Protein AF-A0A161RUN8-F1 (afdb_monomer_lite)

Structure (mmCIF, N/CA/C/O backbone):
data_AF-A0A161RUN8-F1
#
_entry.id   AF-A0A161RUN8-F1
#
loop_
_atom_site.group_PDB
_atom_site.id
_atom_site.type_symbol
_atom_site.label_atom_id
_atom_site.label_alt_id
_atom_site.label_comp_id
_atom_site.label_asym_id
_atom_site.label_entity_id
_atom_site.label_seq_id
_atom_site.pdbx_PDB_ins_code
_atom_site.Cartn_x
_atom_site.Cartn_y
_atom_site.Cartn_z
_atom_site.occupancy
_atom_site.B_iso_or_equiv
_atom_site.auth_seq_id
_atom_site.auth_comp_id
_atom_site.auth_asym_id
_atom_site.auth_atom_id
_atom_site.pdbx_PDB_model_num
ATOM 1 N N . MET A 1 1 ? 2.044 7.098 18.328 1.00 41.19 1 MET A N 1
ATOM 2 C CA . MET A 1 1 ? 1.940 5.632 18.513 1.00 41.19 1 MET A CA 1
ATOM 3 C C . MET A 1 1 ? 2.393 4.963 17.223 1.00 41.19 1 MET A C 1
ATOM 5 O O . MET A 1 1 ? 2.020 5.453 16.169 1.00 41.19 1 MET A O 1
ATOM 9 N N . ARG A 1 2 ? 3.238 3.924 17.267 1.00 51.19 2 ARG A N 1
ATOM 10 C CA . ARG A 1 2 ? 3.483 3.085 16.079 1.00 51.19 2 ARG A CA 1
ATOM 11 C C . ARG A 1 2 ? 2.331 2.089 16.010 1.00 51.19 2 ARG A C 1
ATOM 13 O O . ARG A 1 2 ? 2.245 1.253 16.901 1.00 51.19 2 ARG A O 1
ATOM 20 N N . GLU A 1 3 ? 1.460 2.210 15.015 1.00 58.94 3 GLU A N 1
ATOM 21 C CA . GLU A 1 3 ? 0.423 1.201 14.769 1.00 58.94 3 GLU A CA 1
ATOM 22 C C . GLU A 1 3 ? 1.080 -0.163 14.537 1.00 58.94 3 GLU A C 1
ATOM 24 O O . GLU A 1 3 ? 2.105 -0.270 13.852 1.00 58.94 3 GLU A O 1
ATOM 29 N N . SER A 1 4 ? 0.524 -1.203 15.151 1.00 65.19 4 SER A N 1
ATOM 30 C CA . SER A 1 4 ? 1.024 -2.569 15.039 1.00 65.19 4 SER A CA 1
ATOM 31 C C . SER A 1 4 ? 0.450 -3.217 13.777 1.00 65.19 4 SER A C 1
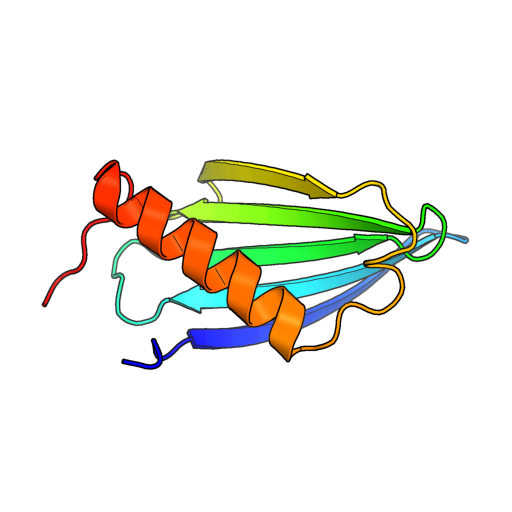ATOM 33 O O . SER A 1 4 ? -0.641 -3.793 13.754 1.00 65.19 4 SER A O 1
ATOM 35 N N . TYR A 1 5 ? 1.198 -3.117 12.678 1.00 73.00 5 TYR A N 1
ATOM 36 C CA . TYR A 1 5 ? 0.853 -3.800 11.434 1.00 73.00 5 TYR A CA 1
ATOM 37 C C . TYR A 1 5 ? 1.635 -5.102 11.253 1.00 73.00 5 TYR A C 1
ATOM 39 O O . TYR A 1 5 ? 2.858 -5.151 11.405 1.00 73.00 5 TYR A O 1
ATOM 47 N N . GLN A 1 6 ? 0.933 -6.164 10.855 1.00 80.94 6 GLN A N 1
ATOM 48 C CA . GLN A 1 6 ? 1.582 -7.369 10.340 1.00 80.94 6 GLN A CA 1
ATOM 49 C C . GLN A 1 6 ? 1.917 -7.166 8.865 1.00 80.94 6 GLN A C 1
ATOM 51 O O . GLN A 1 6 ? 1.078 -6.722 8.085 1.00 80.94 6 GLN A O 1
ATOM 56 N N . THR A 1 7 ? 3.152 -7.475 8.476 1.00 83.56 7 THR A N 1
ATOM 57 C CA . THR A 1 7 ? 3.616 -7.293 7.096 1.00 83.56 7 THR A CA 1
ATOM 58 C C . THR A 1 7 ? 3.711 -8.636 6.387 1.00 83.56 7 THR A C 1
ATOM 60 O O . THR A 1 7 ? 4.342 -9.555 6.900 1.00 83.56 7 THR A O 1
ATOM 63 N N . THR A 1 8 ? 3.133 -8.735 5.192 1.00 85.56 8 THR A N 1
ATOM 64 C CA . THR A 1 8 ? 3.294 -9.884 4.294 1.00 85.56 8 THR A CA 1
ATOM 65 C C . THR A 1 8 ? 3.886 -9.417 2.971 1.00 85.56 8 THR A C 1
ATOM 67 O O . THR A 1 8 ? 3.335 -8.536 2.317 1.00 85.56 8 THR A O 1
ATOM 70 N N . ASP A 1 9 ? 4.997 -10.012 2.542 1.00 86.19 9 ASP A N 1
ATOM 71 C CA . ASP A 1 9 ? 5.611 -9.723 1.246 1.00 86.19 9 ASP A CA 1
ATOM 72 C C . ASP A 1 9 ? 5.280 -10.822 0.230 1.00 86.19 9 ASP A C 1
ATOM 74 O O . ASP A 1 9 ? 5.480 -12.009 0.479 1.00 86.19 9 ASP A O 1
ATOM 78 N N . LYS A 1 10 ? 4.851 -10.420 -0.967 1.00 86.06 10 LYS A N 1
ATOM 79 C CA . LYS A 1 10 ? 4.695 -11.293 -2.131 1.00 86.06 10 LYS A CA 1
ATOM 80 C C . LYS A 1 10 ? 5.480 -10.731 -3.308 1.00 86.06 10 LYS A C 1
ATOM 82 O O . LYS A 1 10 ? 5.524 -9.524 -3.544 1.00 86.06 10 LYS A O 1
ATOM 87 N N . LYS A 1 11 ? 6.126 -11.608 -4.069 1.00 83.94 11 LYS A N 1
ATOM 88 C CA . LYS A 1 11 ? 6.845 -11.240 -5.292 1.00 83.94 11 LYS A CA 1
ATOM 89 C C . LYS A 1 11 ? 6.258 -12.026 -6.448 1.00 83.94 11 LYS A C 1
ATOM 91 O O . LYS A 1 11 ? 6.209 -13.248 -6.397 1.00 83.94 11 LYS A O 1
ATOM 96 N N . PHE A 1 12 ? 5.859 -11.313 -7.489 1.00 81.12 12 PHE A N 1
ATOM 97 C CA . PHE A 1 12 ? 5.315 -11.887 -8.707 1.00 81.12 12 PHE A CA 1
ATOM 98 C C . PHE A 1 12 ? 6.176 -11.478 -9.890 1.00 81.12 12 PHE A C 1
ATOM 100 O O . PHE A 1 12 ? 6.678 -10.352 -9.963 1.00 81.12 12 PHE A O 1
ATOM 107 N N . ARG A 1 13 ? 6.342 -12.399 -10.835 1.00 79.06 13 ARG A N 1
ATOM 108 C CA . ARG A 1 13 ? 7.022 -12.135 -12.097 1.00 79.06 13 ARG A CA 1
ATOM 109 C C . ARG A 1 13 ? 6.085 -12.501 -13.235 1.00 79.06 13 ARG A C 1
ATOM 111 O O . ARG A 1 13 ? 5.673 -13.648 -13.342 1.00 79.06 13 ARG A O 1
ATOM 118 N N . PHE A 1 14 ? 5.764 -11.525 -14.073 1.00 74.31 14 PHE A N 1
ATOM 119 C CA . PHE A 1 14 ? 4.970 -11.718 -15.279 1.00 74.31 14 PHE A CA 1
ATOM 120 C C . PHE A 1 14 ? 5.847 -11.386 -16.488 1.00 74.31 14 PHE A C 1
ATOM 122 O O . PHE A 1 14 ? 6.081 -10.220 -16.821 1.00 74.31 14 PHE A O 1
ATOM 129 N N . GLY A 1 15 ? 6.449 -12.420 -17.080 1.00 79.44 15 GLY A N 1
ATOM 130 C CA . GLY A 1 15 ? 7.468 -12.274 -18.121 1.00 79.44 15 GLY A CA 1
ATOM 131 C C . GLY A 1 15 ? 8.654 -11.409 -17.665 1.00 79.44 15 GLY A C 1
ATOM 132 O O . GLY A 1 15 ? 9.391 -11.754 -16.736 1.00 79.44 15 GLY A O 1
ATOM 133 N N . LYS A 1 16 ? 8.842 -10.255 -18.320 1.00 74.12 16 LYS A N 1
ATOM 134 C CA . LYS A 1 16 ? 9.901 -9.276 -17.996 1.00 74.12 16 LYS A CA 1
ATOM 135 C C . LYS A 1 16 ? 9.517 -8.295 -16.876 1.00 74.12 16 LYS A C 1
ATOM 137 O O . LYS A 1 16 ? 10.353 -7.489 -16.474 1.00 74.12 16 LYS A O 1
ATOM 142 N N . HIS A 1 17 ? 8.283 -8.334 -16.376 1.00 72.88 17 HIS A N 1
ATOM 143 C CA . HIS A 1 17 ? 7.814 -7.462 -15.301 1.00 72.88 17 HIS A CA 1
ATOM 144 C C . HIS A 1 17 ? 7.975 -8.161 -13.951 1.00 72.88 17 HIS A C 1
ATOM 146 O O .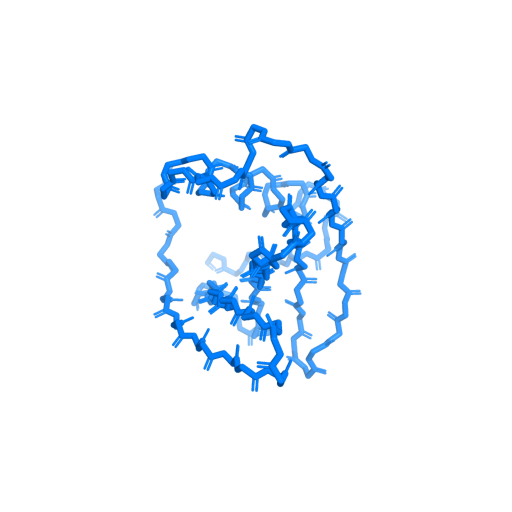 HIS A 1 17 ? 7.500 -9.281 -13.778 1.00 72.88 17 HIS A O 1
ATOM 152 N N . ALA A 1 18 ? 8.622 -7.501 -12.989 1.00 80.12 18 ALA A N 1
ATOM 153 C CA . ALA A 1 18 ? 8.622 -7.936 -11.597 1.00 80.12 18 ALA A CA 1
ATOM 154 C C . ALA A 1 18 ? 7.775 -6.965 -10.769 1.00 80.12 18 ALA A C 1
ATOM 156 O O . ALA A 1 18 ? 7.929 -5.744 -10.867 1.00 80.12 18 ALA A O 1
ATOM 157 N N . ILE A 1 19 ? 6.872 -7.525 -9.974 1.00 82.12 19 ILE A N 1
ATOM 158 C CA . ILE A 1 19 ? 5.978 -6.793 -9.086 1.00 82.12 19 ILE A CA 1
ATOM 159 C C . ILE A 1 19 ? 6.264 -7.286 -7.673 1.00 82.12 19 ILE A C 1
ATOM 161 O O . ILE A 1 19 ? 6.151 -8.479 -7.387 1.00 82.12 19 ILE A O 1
ATOM 165 N N . LYS A 1 20 ? 6.652 -6.374 -6.784 1.00 85.75 20 LYS A N 1
ATOM 166 C CA . LYS A 1 20 ? 6.739 -6.660 -5.351 1.00 85.75 20 LYS A CA 1
ATOM 167 C C . LYS A 1 20 ? 5.516 -6.060 -4.674 1.00 85.75 20 LYS A C 1
ATOM 169 O O . LYS A 1 20 ? 5.313 -4.857 -4.778 1.00 85.75 20 LYS A O 1
ATOM 174 N N . ILE A 1 21 ? 4.737 -6.882 -3.990 1.00 86.75 21 ILE A N 1
ATOM 175 C CA . ILE A 1 21 ? 3.584 -6.461 -3.201 1.00 86.75 21 ILE A CA 1
ATOM 176 C C . ILE A 1 21 ? 3.946 -6.630 -1.731 1.00 86.75 21 ILE A C 1
ATOM 178 O O . ILE A 1 21 ? 4.406 -7.696 -1.330 1.00 86.75 21 ILE A O 1
ATOM 182 N N . THR A 1 22 ? 3.766 -5.584 -0.939 1.00 87.38 22 THR A N 1
ATOM 183 C CA . THR A 1 22 ? 3.902 -5.642 0.516 1.00 87.38 22 THR A CA 1
ATOM 184 C C . THR A 1 22 ? 2.561 -5.246 1.119 1.00 87.38 22 THR A C 1
ATOM 186 O O . THR A 1 22 ? 2.106 -4.124 0.908 1.00 87.38 22 THR A O 1
ATOM 189 N N . SER A 1 23 ? 1.923 -6.170 1.828 1.00 88.31 23 SER A N 1
ATOM 190 C CA . SER A 1 23 ? 0.628 -5.979 2.480 1.00 88.31 23 SER A CA 1
ATOM 191 C C . SER A 1 23 ? 0.848 -5.692 3.964 1.00 88.31 23 SER A C 1
ATOM 193 O O . SER A 1 23 ? 1.492 -6.473 4.662 1.00 88.31 23 SER A O 1
ATOM 195 N N . TYR A 1 24 ? 0.317 -4.572 4.438 1.00 87.62 24 TYR A N 1
ATOM 196 C CA . TYR A 1 24 ? 0.362 -4.110 5.820 1.00 87.62 24 TYR A CA 1
ATOM 197 C C . TYR A 1 24 ? -1.027 -4.296 6.423 1.00 87.62 24 TYR A C 1
ATOM 199 O O . TYR A 1 24 ? -1.951 -3.561 6.088 1.00 87.62 24 TYR A O 1
ATOM 207 N N . HIS A 1 25 ? -1.194 -5.297 7.276 1.00 86.00 25 HIS A N 1
ATOM 208 C CA . HIS A 1 25 ? -2.467 -5.615 7.913 1.00 86.00 25 HIS A CA 1
ATOM 209 C C . HIS A 1 25 ? -2.590 -4.844 9.218 1.00 86.00 25 HIS A C 1
ATOM 211 O O . HIS A 1 25 ? -1.785 -5.055 10.127 1.00 86.00 25 HIS A O 1
ATOM 217 N N . LEU A 1 26 ? -3.595 -3.977 9.320 1.00 84.31 26 LEU A N 1
ATOM 218 C CA . LEU A 1 26 ? -3.856 -3.242 10.546 1.00 84.31 26 LEU A CA 1
ATOM 219 C C . LEU A 1 26 ? -4.643 -4.145 11.498 1.00 84.31 26 LEU A C 1
ATOM 221 O O . LEU A 1 26 ? -5.867 -4.242 11.422 1.00 84.31 26 LEU A O 1
ATOM 225 N N . THR A 1 27 ? -3.926 -4.832 12.385 1.00 76.12 27 THR A N 1
ATOM 226 C CA . THR A 1 27 ? -4.517 -5.857 13.262 1.00 76.12 27 THR A CA 1
ATOM 227 C C . THR A 1 27 ? -5.517 -5.302 14.278 1.00 76.12 27 THR A C 1
ATOM 229 O O . THR A 1 27 ? -6.419 -6.018 14.705 1.00 76.12 27 THR A O 1
ATOM 232 N N . GLU A 1 28 ? -5.423 -4.011 14.593 1.00 73.56 28 GLU A N 1
ATOM 233 C CA . GLU A 1 28 ? -6.353 -3.292 15.473 1.00 73.56 28 GLU A CA 1
ATOM 234 C C . GLU A 1 28 ? -7.742 -3.094 14.831 1.00 73.56 28 GLU A C 1
ATOM 236 O O . GLU A 1 28 ? -8.725 -2.803 15.513 1.00 73.56 28 GLU A O 1
ATOM 241 N N . HIS A 1 29 ? -7.870 -3.292 13.515 1.00 72.56 29 HIS A N 1
ATOM 242 C CA . HIS A 1 29 ? -9.123 -3.116 12.792 1.00 72.56 29 HIS A CA 1
ATOM 243 C C . HIS A 1 29 ? -9.771 -4.464 12.444 1.00 72.56 29 HIS A C 1
ATOM 245 O O . HIS A 1 29 ? -9.380 -5.141 11.492 1.00 72.56 29 HIS A O 1
ATOM 251 N N . ARG A 1 30 ? -10.856 -4.813 13.157 1.00 65.12 30 ARG A N 1
ATOM 252 C CA . ARG 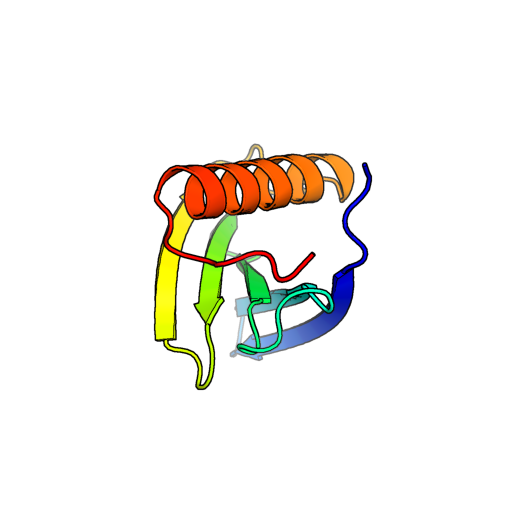A 1 30 ? -11.635 -6.057 12.949 1.00 65.12 30 ARG A CA 1
ATOM 253 C C . ARG A 1 30 ? -12.175 -6.248 11.527 1.00 65.12 30 ARG A C 1
ATOM 255 O O . ARG A 1 30 ? -12.446 -7.374 11.132 1.00 65.12 30 ARG A O 1
ATOM 262 N N . ALA A 1 31 ? -12.320 -5.170 10.758 1.00 72.69 31 ALA A N 1
ATOM 263 C CA . ALA A 1 31 ? -12.840 -5.202 9.393 1.00 72.69 31 ALA A CA 1
ATOM 264 C C . ALA A 1 31 ? -11.815 -5.674 8.340 1.00 72.69 31 ALA A C 1
ATOM 266 O O . ALA A 1 31 ? -12.042 -5.474 7.152 1.00 72.69 31 ALA A O 1
ATOM 267 N N . GLY A 1 32 ? -10.673 -6.246 8.739 1.00 80.19 32 GLY A N 1
ATOM 268 C CA . GLY A 1 32 ? -9.668 -6.736 7.789 1.00 80.19 32 GLY A CA 1
ATOM 269 C C . GLY A 1 32 ? -9.010 -5.612 6.987 1.00 80.19 32 GLY A C 1
ATOM 270 O O . GLY A 1 32 ? -8.728 -5.777 5.803 1.00 80.19 32 GLY A O 1
ATOM 271 N N . VAL A 1 33 ? -8.797 -4.450 7.611 1.00 85.75 33 VAL A N 1
ATOM 272 C CA . VAL A 1 33 ? -8.191 -3.293 6.941 1.00 85.75 33 VAL A CA 1
ATOM 273 C C . VAL A 1 33 ? -6.725 -3.594 6.638 1.00 85.75 33 VAL A C 1
ATOM 275 O O . VAL A 1 33 ? -5.958 -3.989 7.523 1.00 85.75 33 VAL A O 1
ATOM 278 N N . ARG A 1 34 ? -6.314 -3.381 5.3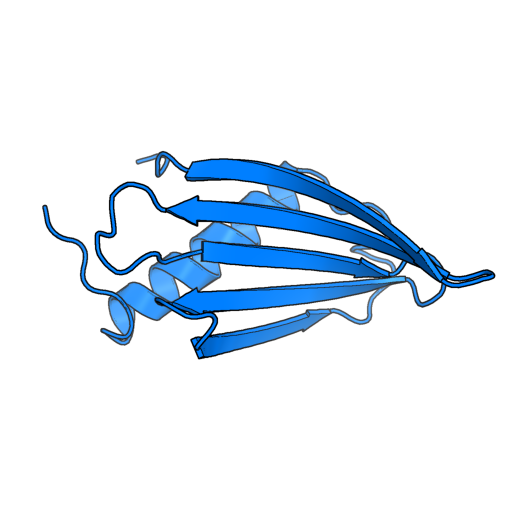88 1.00 88.94 34 ARG A N 1
ATOM 279 C CA . ARG A 1 34 ? -4.923 -3.557 4.968 1.00 88.94 34 ARG A CA 1
ATOM 280 C C . ARG A 1 34 ? -4.489 -2.507 3.961 1.00 88.94 34 ARG A C 1
ATOM 282 O O . ARG A 1 34 ? -5.290 -2.034 3.164 1.00 88.94 34 ARG A O 1
ATOM 289 N N . VAL A 1 35 ? -3.204 -2.180 3.970 1.00 88.12 35 VAL A N 1
ATOM 290 C CA . VAL A 1 35 ? -2.576 -1.338 2.949 1.00 88.12 35 VAL A CA 1
ATOM 291 C C . VAL A 1 35 ? -1.689 -2.204 2.070 1.00 88.12 35 VAL A C 1
ATOM 293 O O . VAL A 1 35 ? -0.767 -2.850 2.559 1.00 88.12 35 VAL A O 1
ATOM 296 N N . GLU A 1 36 ? -1.946 -2.226 0.769 1.00 89.44 36 GLU A N 1
ATOM 297 C CA . GLU A 1 36 ? -1.121 -2.926 -0.207 1.00 89.44 36 GLU A CA 1
ATOM 298 C C . GLU A 1 36 ? -0.224 -1.964 -0.966 1.00 89.44 36 GLU A C 1
ATOM 300 O O . GLU A 1 36 ? -0.685 -1.054 -1.646 1.00 89.44 36 GLU A O 1
ATOM 305 N N . VAL A 1 37 ? 1.079 -2.214 -0.901 1.00 87.31 37 VAL A N 1
ATOM 306 C CA . VAL A 1 37 ? 2.098 -1.449 -1.614 1.00 87.31 37 VAL A CA 1
ATOM 307 C C . VAL A 1 37 ? 2.622 -2.294 -2.766 1.00 87.31 37 VAL A C 1
ATOM 309 O O . VAL A 1 37 ? 3.395 -3.228 -2.551 1.00 87.31 37 VAL A O 1
ATOM 312 N N . ARG A 1 38 ? 2.241 -1.963 -4.001 1.00 87.62 38 ARG A N 1
ATOM 313 C CA . ARG A 1 38 ? 2.695 -2.638 -5.225 1.00 87.62 38 ARG A CA 1
ATOM 314 C C . ARG A 1 38 ? 3.796 -1.833 -5.895 1.00 87.62 38 ARG A C 1
ATOM 316 O O . ARG A 1 38 ? 3.594 -0.700 -6.314 1.00 87.62 38 ARG A O 1
ATOM 323 N N . ARG A 1 39 ? 4.977 -2.429 -6.031 1.00 84.50 39 ARG A N 1
ATOM 324 C CA . ARG A 1 39 ? 6.149 -1.836 -6.680 1.00 84.50 39 ARG A CA 1
ATOM 325 C C . ARG A 1 39 ? 6.391 -2.509 -8.022 1.00 84.50 39 ARG A C 1
ATOM 327 O O . ARG A 1 39 ? 6.721 -3.694 -8.068 1.00 84.50 39 ARG A O 1
ATOM 334 N N . PHE A 1 40 ? 6.275 -1.741 -9.097 1.00 81.38 40 PHE A N 1
ATOM 335 C CA . PHE A 1 40 ? 6.491 -2.186 -10.468 1.00 81.38 40 PHE A CA 1
ATOM 336 C C . PHE A 1 40 ? 7.909 -1.813 -10.898 1.00 81.38 40 PHE A C 1
ATOM 338 O O . PHE A 1 40 ? 8.204 -0.646 -11.158 1.00 81.38 40 PHE A O 1
ATOM 345 N N . THR A 1 41 ? 8.806 -2.797 -10.986 1.00 74.94 41 THR A N 1
ATOM 346 C CA . THR A 1 41 ? 10.240 -2.534 -11.206 1.00 74.94 41 THR A CA 1
ATOM 347 C C . THR A 1 41 ? 10.529 -1.895 -12.564 1.00 74.94 41 THR A C 1
ATOM 349 O O . THR A 1 41 ? 11.335 -0.974 -12.658 1.00 74.94 41 THR A O 1
ATOM 352 N N . ARG A 1 42 ? 9.843 -2.345 -13.621 1.00 75.06 42 ARG A N 1
ATOM 353 C CA . ARG A 1 42 ? 10.079 -1.879 -14.997 1.00 75.06 42 ARG A CA 1
ATOM 354 C C . ARG A 1 42 ? 9.575 -0.457 -15.243 1.00 75.06 42 ARG A C 1
ATOM 356 O O . ARG A 1 42 ? 10.251 0.313 -15.913 1.00 75.06 42 ARG A O 1
ATOM 363 N N . THR A 1 43 ? 8.393 -0.121 -14.733 1.00 73.56 43 THR A N 1
ATOM 364 C CA . THR A 1 43 ? 7.784 1.210 -14.904 1.00 73.56 43 THR A CA 1
ATOM 365 C C . THR A 1 43 ? 8.143 2.167 -13.772 1.00 73.56 43 THR A C 1
ATOM 367 O O . THR A 1 43 ? 7.736 3.325 -13.810 1.00 73.56 43 THR A O 1
ATOM 370 N N . GLN A 1 44 ? 8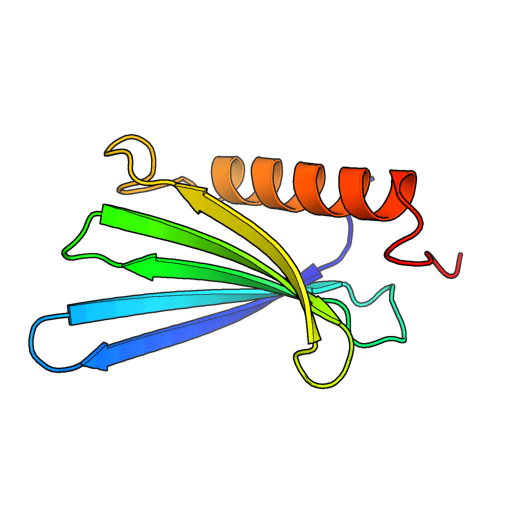.881 1.693 -12.759 1.00 76.31 44 GLN A N 1
ATOM 371 C CA . GLN A 1 44 ? 9.292 2.467 -11.581 1.00 76.31 44 GLN A CA 1
ATOM 372 C C . GLN A 1 44 ? 8.103 3.158 -10.907 1.00 76.31 44 GLN A C 1
ATOM 374 O O . GLN A 1 44 ? 8.194 4.281 -10.416 1.00 76.31 44 GLN A O 1
ATOM 379 N N . THR A 1 45 ? 6.961 2.477 -10.947 1.00 78.75 45 THR A N 1
ATOM 380 C CA . THR A 1 45 ? 5.698 2.950 -10.397 1.00 78.75 45 THR A CA 1
ATOM 381 C C . THR A 1 45 ? 5.472 2.255 -9.068 1.00 78.75 45 THR A C 1
ATOM 383 O O . THR A 1 45 ? 5.740 1.057 -8.938 1.00 78.75 45 THR A O 1
ATOM 386 N N . VAL A 1 46 ? 4.971 2.998 -8.088 1.00 83.00 46 VAL A N 1
ATOM 387 C CA . VAL A 1 46 ? 4.482 2.426 -6.838 1.00 83.00 46 VAL A CA 1
ATOM 388 C C . VAL A 1 46 ? 3.019 2.784 -6.681 1.00 83.00 46 VAL A C 1
ATOM 390 O O . VAL A 1 46 ? 2.648 3.954 -6.748 1.00 83.00 46 VAL A O 1
ATOM 393 N N . GLU A 1 47 ? 2.197 1.766 -6.500 1.00 87.19 47 GLU A N 1
ATOM 394 C CA . GLU A 1 47 ? 0.792 1.904 -6.147 1.00 87.19 47 GLU A CA 1
ATOM 395 C C . GLU A 1 47 ? 0.625 1.550 -4.676 1.00 87.19 47 GLU A C 1
ATOM 397 O O . GLU A 1 47 ? 1.248 0.606 -4.188 1.00 87.19 47 GLU A O 1
ATOM 402 N N . ILE A 1 48 ? -0.180 2.334 -3.972 1.00 87.81 48 ILE A N 1
ATOM 403 C CA . ILE A 1 48 ? -0.524 2.109 -2.576 1.00 87.81 48 ILE A CA 1
ATOM 404 C C . ILE A 1 48 ? -2.043 2.145 -2.481 1.00 87.81 48 ILE A C 1
ATOM 406 O O . ILE A 1 48 ? -2.657 3.181 -2.745 1.00 87.81 48 ILE A O 1
ATOM 410 N N . ASP A 1 49 ? -2.622 1.012 -2.115 1.00 90.62 49 ASP A N 1
ATOM 411 C CA . ASP A 1 49 ? -4.061 0.800 -2.036 1.00 90.62 49 ASP A CA 1
ATOM 412 C C . ASP A 1 49 ? -4.443 0.535 -0.572 1.00 90.62 49 ASP A C 1
ATOM 414 O O . ASP A 1 49 ? -3.856 -0.330 0.073 1.00 90.62 49 ASP A O 1
ATOM 418 N N . LEU A 1 50 ? -5.419 1.267 -0.034 1.00 88.25 50 LEU A N 1
ATOM 419 C CA . LEU A 1 50 ? -6.077 0.943 1.233 1.00 88.25 50 LEU A CA 1
ATOM 420 C C . LEU A 1 50 ? -7.307 0.094 0.927 1.00 88.25 50 LEU A C 1
ATOM 422 O O . LEU A 1 50 ? -8.200 0.530 0.197 1.00 88.25 50 LEU A O 1
ATOM 426 N N . LEU A 1 51 ? -7.353 -1.089 1.519 1.00 89.19 51 LEU A N 1
ATOM 427 C CA . LEU A 1 51 ? -8.377 -2.102 1.314 1.00 89.19 51 LEU A CA 1
ATOM 428 C C . LEU A 1 51 ? -9.074 -2.407 2.646 1.00 89.19 51 LEU A C 1
ATOM 430 O O . LEU A 1 51 ? -8.458 -2.319 3.713 1.00 89.19 51 LEU A O 1
ATOM 434 N N . ILE A 1 52 ? -10.345 -2.794 2.580 1.00 87.12 52 ILE A N 1
ATOM 435 C CA . ILE A 1 52 ? -11.140 -3.254 3.724 1.00 87.12 52 ILE A CA 1
ATOM 436 C C . ILE A 1 52 ? -11.902 -4.533 3.370 1.00 87.12 52 ILE A C 1
ATOM 438 O O . ILE A 1 52 ? -12.371 -4.683 2.241 1.00 87.12 52 ILE A O 1
ATOM 442 N N . GLY A 1 53 ? -12.040 -5.437 4.341 1.00 81.69 53 GLY A N 1
ATOM 443 C CA . GLY A 1 53 ? -12.783 -6.688 4.200 1.00 81.69 53 GLY A CA 1
ATOM 444 C C . GLY A 1 53 ? -12.279 -7.538 3.035 1.00 81.69 53 GLY A C 1
ATOM 445 O O . GLY A 1 53 ? -11.076 -7.774 2.904 1.00 81.69 53 GLY A O 1
ATOM 446 N N . ASP A 1 54 ? -13.210 -7.949 2.175 1.00 83.06 54 ASP A N 1
ATOM 447 C CA . ASP A 1 54 ? -12.974 -8.742 0.963 1.00 83.06 54 ASP A CA 1
ATOM 448 C C . ASP A 1 54 ? -12.401 -7.890 -0.185 1.00 83.06 54 ASP A C 1
ATOM 450 O O . ASP A 1 54 ? -12.976 -7.796 -1.267 1.00 83.06 54 ASP A O 1
ATOM 454 N N . ASP A 1 55 ? -11.275 -7.216 0.057 1.00 82.56 55 ASP A N 1
ATOM 455 C CA . ASP A 1 55 ? -10.558 -6.418 -0.949 1.00 82.56 55 ASP A CA 1
ATOM 456 C C . ASP A 1 55 ? -11.324 -5.225 -1.532 1.00 82.56 55 ASP A C 1
ATOM 458 O O . ASP A 1 55 ? -11.027 -4.733 -2.624 1.00 82.56 55 ASP A O 1
ATOM 462 N N . SER A 1 56 ? -12.265 -4.679 -0.762 1.00 85.69 56 SER A N 1
ATOM 463 C CA . SER A 1 56 ? -12.941 -3.440 -1.135 1.00 85.69 56 SER A CA 1
ATOM 464 C C . SER A 1 56 ? -11.968 -2.263 -1.065 1.00 85.69 56 SER A C 1
ATOM 466 O O . SER A 1 56 ? -11.425 -1.945 -0.006 1.00 85.69 56 SER A O 1
ATOM 468 N N . LEU A 1 57 ? -11.747 -1.602 -2.203 1.00 87.56 57 LEU A N 1
ATOM 469 C CA . LEU A 1 57 ? -10.845 -0.459 -2.318 1.00 87.56 57 LEU A CA 1
ATOM 470 C C . LEU A 1 57 ? -11.451 0.795 -1.682 1.00 87.56 57 LEU A C 1
ATOM 472 O O . LEU A 1 57 ? -12.454 1.317 -2.161 1.00 87.56 57 LEU A O 1
ATOM 476 N N . LEU A 1 58 ? -10.799 1.309 -0.637 1.00 86.06 58 LEU A N 1
ATOM 477 C CA . LEU A 1 58 ? -11.169 2.565 0.018 1.00 86.06 58 LEU A CA 1
ATOM 478 C C . LEU A 1 58 ? -10.425 3.758 -0.574 1.00 86.06 58 LEU A C 1
ATOM 480 O O . LEU A 1 58 ? -11.023 4.792 -0.857 1.00 86.06 58 LEU A O 1
ATOM 484 N N . LEU A 1 59 ? -9.106 3.632 -0.731 1.00 86.81 59 LEU A N 1
ATOM 485 C CA . LEU A 1 59 ? -8.244 4.703 -1.228 1.00 86.81 59 LEU A CA 1
ATOM 486 C C . LEU A 1 59 ? -7.153 4.120 -2.113 1.00 86.81 59 LEU A C 1
ATOM 488 O O . LEU A 1 59 ? -6.599 3.069 -1.809 1.00 86.81 59 LEU A O 1
ATOM 492 N N . LYS A 1 60 ? -6.798 4.845 -3.171 1.00 88.31 60 LYS A N 1
ATOM 493 C CA . LYS A 1 60 ? -5.685 4.503 -4.055 1.00 88.31 60 LYS A CA 1
ATOM 494 C C . LYS A 1 60 ? -4.794 5.714 -4.266 1.00 88.31 60 LYS A C 1
ATOM 496 O O . LYS A 1 60 ? -5.276 6.800 -4.587 1.00 88.31 60 LYS A O 1
ATOM 501 N N . ARG A 1 61 ? -3.483 5.521 -4.141 1.00 84.56 61 ARG A N 1
ATOM 502 C CA . ARG A 1 61 ? -2.468 6.504 -4.529 1.00 84.56 61 ARG A CA 1
ATOM 503 C C . ARG A 1 61 ? -1.458 5.868 -5.471 1.00 84.56 61 ARG A C 1
ATOM 505 O O . ARG A 1 61 ? -0.909 4.806 -5.198 1.00 84.56 61 ARG A O 1
ATOM 512 N N . ILE A 1 62 ? -1.201 6.543 -6.590 1.00 83.94 62 ILE A N 1
ATOM 513 C CA . ILE A 1 62 ? -0.245 6.095 -7.606 1.00 83.94 62 ILE A CA 1
ATOM 514 C C . ILE A 1 62 ? 0.892 7.101 -7.683 1.00 83.94 62 ILE A C 1
ATOM 516 O O . ILE A 1 62 ? 0.688 8.273 -7.995 1.00 83.94 62 ILE A O 1
ATOM 520 N N . TYR A 1 63 ? 2.107 6.618 -7.477 1.00 80.31 63 TYR A N 1
ATOM 521 C CA . TYR A 1 63 ? 3.318 7.410 -7.555 1.00 80.31 63 TYR A CA 1
ATOM 522 C C . TYR A 1 63 ? 4.142 6.980 -8.768 1.00 80.31 63 TYR A C 1
ATOM 524 O O . TYR A 1 63 ? 4.683 5.876 -8.823 1.00 80.31 63 TYR A O 1
ATOM 532 N N . ARG A 1 64 ? 4.250 7.877 -9.755 1.00 71.62 64 ARG A N 1
ATOM 533 C CA . ARG A 1 64 ? 4.921 7.624 -11.046 1.00 71.62 64 ARG A CA 1
ATOM 534 C C . ARG A 1 64 ? 6.377 8.118 -11.114 1.00 71.62 64 ARG A C 1
ATOM 536 O O . ARG A 1 64 ? 6.913 8.287 -12.204 1.00 71.62 64 ARG A O 1
ATOM 543 N N . ARG A 1 65 ? 7.031 8.415 -9.983 1.00 58.19 65 ARG A N 1
ATOM 544 C CA . ARG A 1 65 ? 8.329 9.120 -9.978 1.00 58.19 65 ARG A CA 1
ATOM 545 C C . ARG A 1 65 ? 9.494 8.212 -9.586 1.00 58.19 65 ARG A C 1
ATOM 547 O O . ARG A 1 65 ? 9.427 7.519 -8.574 1.00 58.19 65 ARG A O 1
ATOM 554 N N . LYS A 1 66 ? 10.621 8.382 -10.295 1.00 52.94 66 LYS A N 1
ATOM 555 C CA . LYS A 1 66 ? 11.964 7.862 -9.959 1.00 52.94 66 LYS A CA 1
ATOM 556 C C . LYS A 1 66 ? 12.341 7.974 -8.466 1.00 52.94 66 LYS A C 1
ATOM 558 O O . LYS A 1 66 ? 13.113 7.159 -7.987 1.00 52.94 66 LYS A O 1
ATOM 563 N N . ALA A 1 67 ? 11.777 8.925 -7.713 1.00 47.31 67 ALA A N 1
ATOM 564 C CA . ALA A 1 67 ? 12.016 9.111 -6.275 1.00 47.31 67 ALA A CA 1
ATOM 565 C C . ALA A 1 67 ? 11.497 7.964 -5.376 1.00 47.31 67 ALA A C 1
ATOM 567 O O . ALA A 1 67 ? 11.922 7.851 -4.230 1.00 47.31 67 ALA A O 1
ATOM 568 N N . ILE A 1 68 ? 10.620 7.095 -5.894 1.00 52.44 68 ILE A N 1
ATOM 569 C CA . ILE A 1 68 ? 10.147 5.870 -5.221 1.00 52.44 68 ILE A CA 1
ATOM 570 C C . ILE A 1 68 ? 10.725 4.618 -5.922 1.00 52.44 68 ILE A C 1
ATOM 572 O O . ILE A 1 68 ? 10.272 3.505 -5.671 1.00 52.44 68 ILE A O 1
ATOM 576 N N . GLN A 1 69 ? 11.759 4.755 -6.778 1.00 50.03 69 GLN A N 1
ATOM 577 C CA . GLN A 1 69 ? 12.462 3.605 -7.389 1.00 50.03 69 GLN A CA 1
ATOM 578 C C . GLN A 1 69 ? 12.929 2.607 -6.327 1.00 50.03 69 GLN A C 1
ATOM 580 O O . GLN A 1 69 ? 12.841 1.402 -6.526 1.00 50.03 69 GLN A O 1
ATOM 585 N N . ASN A 1 70 ? 13.381 3.134 -5.191 1.00 56.62 70 ASN A N 1
ATOM 586 C CA . ASN A 1 70 ? 13.775 2.389 -4.010 1.00 56.62 70 ASN A CA 1
ATOM 587 C C . ASN A 1 70 ? 13.244 3.116 -2.781 1.00 56.62 70 ASN A C 1
ATOM 589 O O . ASN A 1 70 ? 14.032 3.511 -1.925 1.00 56.62 70 ASN A O 1
ATOM 593 N N . ALA A 1 71 ? 11.925 3.344 -2.695 1.00 60.47 71 ALA A N 1
ATOM 594 C CA . ALA A 1 71 ? 11.402 3.908 -1.458 1.00 60.47 71 ALA A CA 1
ATOM 595 C C . ALA A 1 71 ? 11.847 3.038 -0.293 1.00 60.47 71 ALA A C 1
ATOM 597 O O . ALA A 1 71 ? 11.555 1.830 -0.224 1.00 60.47 71 ALA A O 1
ATOM 598 N N . THR A 1 72 ? 12.621 3.680 0.574 1.00 70.25 72 THR A N 1
ATOM 599 C CA . THR A 1 72 ? 13.085 3.076 1.807 1.00 70.25 72 THR A CA 1
ATOM 600 C C . THR A 1 72 ? 11.859 2.648 2.594 1.00 70.25 72 THR A C 1
ATOM 602 O O . THR A 1 72 ? 10.779 3.231 2.450 1.00 70.25 72 THR A O 1
ATOM 605 N N . LYS A 1 73 ? 12.012 1.624 3.434 1.00 73.25 73 LYS A N 1
ATOM 606 C CA . LYS A 1 73 ? 10.932 1.188 4.323 1.00 73.25 73 LYS A CA 1
ATOM 607 C C . LYS A 1 73 ? 10.312 2.391 5.055 1.00 73.25 73 LYS A C 1
ATOM 609 O O . LYS A 1 73 ? 9.108 2.563 5.008 1.00 73.25 73 LYS A O 1
ATOM 614 N N . LYS A 1 74 ? 11.151 3.315 5.542 1.00 76.06 74 LYS A N 1
ATOM 615 C CA . LYS A 1 74 ? 10.737 4.560 6.207 1.00 76.06 74 LYS A CA 1
ATOM 616 C C . LYS A 1 74 ? 9.817 5.451 5.360 1.00 76.06 74 LYS A C 1
ATOM 618 O O . LYS A 1 74 ? 8.841 5.962 5.885 1.00 76.06 74 LYS A O 1
ATOM 623 N N . GLN A 1 75 ? 10.115 5.657 4.077 1.00 75.94 75 GLN A N 1
ATOM 624 C CA . GLN A 1 75 ? 9.265 6.479 3.202 1.00 75.94 75 GLN A CA 1
ATOM 625 C C . GLN A 1 75 ? 7.916 5.818 2.934 1.00 75.94 75 GLN A C 1
ATOM 627 O O . GLN A 1 75 ? 6.899 6.501 2.915 1.00 75.94 75 GLN A O 1
ATOM 632 N N . VAL A 1 76 ? 7.907 4.498 2.738 1.00 76.50 76 VAL A N 1
ATOM 633 C CA . VAL A 1 76 ? 6.651 3.760 2.580 1.00 76.50 76 VAL A CA 1
ATOM 634 C C . VAL A 1 76 ? 5.842 3.808 3.866 1.00 76.50 76 VAL A C 1
ATOM 636 O O . VAL A 1 76 ? 4.664 4.123 3.798 1.00 76.50 76 VAL A O 1
ATOM 639 N N . ASP A 1 77 ? 6.473 3.596 5.018 1.00 78.75 77 ASP A N 1
ATOM 640 C CA . ASP A 1 77 ? 5.802 3.653 6.315 1.00 78.75 77 ASP A CA 1
ATOM 641 C C . ASP A 1 77 ? 5.185 5.043 6.570 1.00 78.75 77 ASP A C 1
ATOM 643 O O . ASP A 1 77 ? 4.072 5.120 7.075 1.00 78.75 77 ASP A O 1
ATOM 647 N N . ILE A 1 78 ? 5.852 6.138 6.171 1.00 82.12 78 ILE A N 1
ATOM 648 C CA . ILE A 1 78 ? 5.281 7.497 6.254 1.00 82.12 78 ILE A CA 1
ATOM 649 C C . ILE A 1 78 ? 4.003 7.599 5.416 1.00 82.12 78 ILE A C 1
ATOM 651 O O . ILE A 1 78 ? 2.972 8.004 5.937 1.00 82.12 78 ILE A O 1
ATOM 655 N N . VAL A 1 79 ? 4.044 7.192 4.145 1.00 81.25 79 VAL A N 1
ATOM 656 C CA . VAL A 1 79 ? 2.875 7.296 3.254 1.00 81.25 79 VAL A CA 1
ATOM 657 C C . VAL A 1 79 ? 1.736 6.374 3.698 1.00 81.25 79 VAL A C 1
ATOM 659 O O . VAL A 1 79 ? 0.568 6.742 3.598 1.00 81.25 79 VAL A O 1
ATOM 662 N N . VAL A 1 80 ? 2.067 5.181 4.195 1.00 81.25 80 VAL A N 1
ATOM 663 C CA . VAL A 1 80 ? 1.098 4.244 4.778 1.00 81.25 80 VAL A CA 1
ATOM 664 C C . VAL A 1 80 ? 0.415 4.894 5.981 1.00 81.25 80 VAL A C 1
ATOM 666 O O . VAL A 1 80 ? -0.811 4.933 6.014 1.00 81.25 80 VAL A O 1
ATOM 669 N N . ASN A 1 81 ? 1.179 5.475 6.911 1.00 84.25 81 ASN A N 1
ATOM 670 C CA . ASN A 1 81 ? 0.621 6.170 8.072 1.00 84.25 81 ASN A CA 1
ATOM 671 C C . ASN A 1 81 ? -0.255 7.360 7.658 1.00 84.25 81 ASN A C 1
ATOM 673 O O . ASN A 1 81 ? -1.384 7.455 8.122 1.00 84.25 81 ASN A O 1
ATOM 677 N N . GLU A 1 82 ? 0.203 8.208 6.731 1.00 84.94 82 GLU A N 1
ATOM 678 C CA . GLU A 1 82 ? -0.592 9.331 6.209 1.00 84.94 82 GLU A CA 1
ATOM 679 C C . GLU A 1 82 ? -1.923 8.859 5.603 1.00 84.94 82 GLU A C 1
ATOM 681 O O . GLU A 1 82 ? -2.960 9.496 5.779 1.00 84.94 82 GLU A O 1
ATOM 686 N N . MET A 1 83 ? -1.919 7.736 4.877 1.00 85.06 83 MET A N 1
ATOM 687 C CA . MET A 1 83 ? -3.142 7.160 4.315 1.00 85.06 83 MET A CA 1
ATOM 688 C C . MET A 1 83 ? -4.087 6.631 5.392 1.00 85.06 83 MET A C 1
ATOM 690 O O . MET A 1 83 ? -5.302 6.791 5.262 1.00 85.06 83 MET A O 1
ATOM 694 N N . ILE A 1 84 ? -3.548 6.004 6.437 1.00 82.62 84 ILE A N 1
ATOM 695 C CA . ILE A 1 84 ? -4.333 5.490 7.560 1.00 82.62 84 ILE A CA 1
ATOM 696 C C . ILE A 1 84 ? -4.937 6.651 8.357 1.00 82.62 84 ILE A C 1
ATOM 698 O O . ILE A 1 84 ? -6.137 6.639 8.630 1.00 82.62 84 ILE A O 1
ATOM 702 N N . GLU A 1 85 ? -4.144 7.672 8.683 1.00 85.75 85 GLU A N 1
ATOM 703 C CA . GLU A 1 85 ? -4.601 8.887 9.366 1.00 85.75 85 GLU A CA 1
ATOM 704 C C . GLU A 1 85 ? -5.704 9.581 8.567 1.00 85.75 85 GLU A C 1
ATOM 706 O O . GLU A 1 85 ? -6.791 9.814 9.095 1.00 85.75 85 GLU A O 1
ATOM 711 N N . TYR A 1 86 ? -5.496 9.789 7.266 1.00 86.25 86 TYR A N 1
ATOM 712 C CA . TYR A 1 86 ? -6.519 10.357 6.391 1.00 86.25 86 TYR A CA 1
ATOM 713 C C . TYR A 1 86 ? -7.808 9.519 6.382 1.00 86.25 86 TYR A C 1
ATOM 715 O O . TYR A 1 86 ? -8.915 10.057 6.447 1.00 86.25 86 TYR A O 1
ATOM 723 N N . ALA A 1 87 ? -7.696 8.189 6.327 1.00 84.50 87 ALA A N 1
ATOM 724 C CA . ALA A 1 87 ? -8.856 7.304 6.370 1.00 84.50 87 ALA A CA 1
ATOM 725 C C . ALA A 1 87 ? -9.604 7.379 7.713 1.00 84.50 87 ALA A C 1
ATOM 727 O O . ALA A 1 87 ? -10.836 7.310 7.723 1.00 84.50 87 ALA A O 1
ATOM 728 N N . LYS A 1 88 ? -8.890 7.565 8.831 1.00 83.56 88 LYS A N 1
ATOM 729 C CA . LYS A 1 88 ? -9.480 7.793 10.161 1.00 83.56 88 LYS A CA 1
ATOM 730 C C . LYS A 1 88 ? -10.207 9.134 10.222 1.00 83.56 88 LYS A C 1
ATOM 732 O 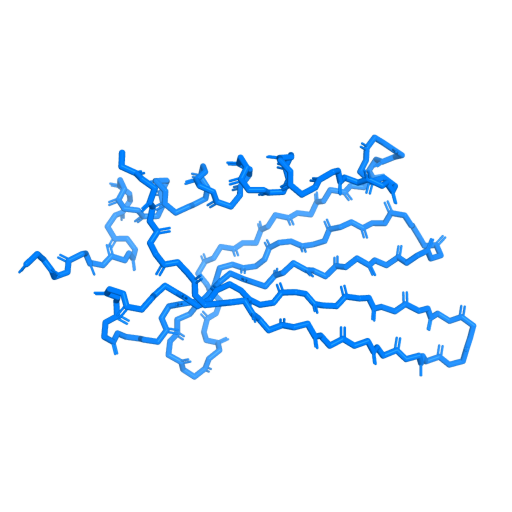O . LYS A 1 88 ? -11.371 9.171 10.616 1.00 83.56 88 LYS A O 1
ATOM 737 N N . GLU A 1 89 ? -9.571 10.214 9.768 1.00 87.00 89 GLU A N 1
ATOM 738 C CA . GLU A 1 89 ? -10.171 11.556 9.720 1.00 87.00 89 GLU A CA 1
ATOM 739 C C . GLU A 1 89 ? -11.455 11.580 8.886 1.00 87.00 89 GLU A C 1
ATOM 741 O O . GLU A 1 89 ? -12.465 12.168 9.278 1.00 87.00 89 GLU A O 1
ATOM 746 N N . LYS A 1 90 ? -11.445 10.883 7.745 1.00 85.81 90 LYS A N 1
ATOM 747 C CA . LYS A 1 90 ? -12.608 10.742 6.862 1.00 85.81 90 LYS A CA 1
ATOM 748 C C . LYS A 1 90 ? -13.623 9.698 7.333 1.00 85.81 90 LYS A C 1
ATOM 750 O O . LYS A 1 90 ? -14.619 9.491 6.646 1.00 85.81 90 LYS A O 1
ATOM 755 N N . ARG A 1 91 ? -13.407 9.062 8.493 1.00 82.62 91 ARG A N 1
ATOM 756 C CA . ARG A 1 91 ? -14.259 8.001 9.065 1.00 82.62 91 ARG A CA 1
ATOM 757 C C . ARG A 1 91 ? -14.474 6.807 8.121 1.00 82.62 91 ARG A C 1
ATOM 759 O O . ARG A 1 91 ? -15.478 6.108 8.235 1.00 82.62 91 ARG A O 1
ATOM 766 N N . LEU A 1 92 ? -13.528 6.566 7.210 1.00 80.31 92 LEU A N 1
ATOM 767 C CA . LEU A 1 92 ? -13.534 5.423 6.289 1.00 80.31 92 LEU A CA 1
ATOM 768 C C . LEU A 1 92 ? -13.174 4.124 7.012 1.00 80.31 92 LEU A C 1
ATOM 770 O O . LEU A 1 92 ? -13.639 3.051 6.638 1.00 80.31 92 LEU A O 1
ATOM 774 N N . ILE A 1 93 ? -12.365 4.228 8.067 1.00 79.12 93 ILE A N 1
ATOM 775 C CA . ILE A 1 93 ? -12.032 3.122 8.961 1.00 79.12 93 ILE A CA 1
ATOM 776 C C . ILE A 1 93 ? -12.348 3.528 10.401 1.00 79.12 93 ILE A C 1
ATOM 778 O O . ILE A 1 93 ? -12.053 4.645 10.826 1.00 79.12 93 ILE A O 1
ATOM 782 N N . LYS A 1 94 ? -12.972 2.625 11.163 1.00 67.62 94 LYS A N 1
ATOM 783 C CA . LYS A 1 94 ? -13.218 2.813 12.598 1.00 67.62 94 LYS A CA 1
ATOM 784 C C . LYS A 1 94 ? -12.108 2.126 13.380 1.00 67.62 94 LYS A C 1
ATOM 786 O O . LYS A 1 94 ? -11.883 0.933 13.185 1.00 67.62 94 LYS A O 1
ATOM 791 N N . VAL A 1 95 ? -11.437 2.867 14.255 1.00 58.56 95 VAL A N 1
ATOM 792 C CA . VAL A 1 95 ? -10.591 2.283 15.301 1.00 58.56 95 VAL A CA 1
ATOM 793 C C . VAL A 1 95 ? -11.549 1.767 16.370 1.00 58.56 95 VAL A C 1
ATOM 795 O O . VAL A 1 95 ? -12.363 2.535 16.883 1.00 58.56 95 VAL A O 1
ATOM 798 N N . HIS A 1 96 ? -11.543 0.466 16.641 1.00 51.28 96 HIS A N 1
ATOM 799 C CA . HIS A 1 96 ? -12.091 -0.020 17.904 1.00 51.28 96 HIS A CA 1
ATOM 800 C C . HIS A 1 96 ? -10.948 0.092 18.904 1.00 51.28 96 HIS A C 1
ATOM 802 O O . HIS A 1 96 ? -10.009 -0.694 18.838 1.00 51.28 96 HIS A O 1
ATOM 808 N N . ALA A 1 97 ? -10.988 1.155 19.709 1.00 43.34 97 ALA A N 1
ATOM 809 C CA . ALA A 1 97 ? -10.183 1.248 20.919 1.00 43.34 97 ALA A CA 1
ATOM 810 C C . ALA A 1 97 ? -10.674 0.217 21.944 1.00 43.34 97 ALA A C 1
ATOM 812 O O . ALA A 1 97 ? -11.898 -0.067 21.934 1.00 43.34 97 ALA A O 1
#

Secondary structure (DSSP, 8-state):
----EEEEEEEEEETTEEEEEEEEEETT-TTT-EEEEEEETTTTEEEEEEEETTTEEEEEEEE-SGGGTT--HHHHHHHHHHHHHHHHHTTSS----

Organism: NCBI:txid1221500

Foldseek 3Di:
DQQDWDWDWDWDDDPPWIKIWIKTFRPQAPQRWIWIWIQIQVQRKIKIFIATHPRHTDDIDIDRDPVVNPQDPVNVSVVVVVVVVVCVVVVVTDRPD

Sequence (97 aa):
MRESYQTTDKKFRFGKHAIKITSYHLTEHRAGVRVEVRRFTRTQTVEIDLLIGDDSLLLKRIYRRKAIQNATKKQVDIVVNEMIEYAKEKRLIKVHA

Radius of gyration: 13.56 Å; chains: 1; bounding box: 28×24×39 Å

pLDDT: mean 77.71, std 11.54, range [41.19, 90.62]